Protein AF-A0A9E4TQH9-F1 (afdb_monomer)

Secondary structure (DSSP, 8-state):
--S-PPPHHHHHTS-SSEEEE-S-SSEEE--BTTBEEEEE--SS--TT--PPEEEEEEEEETTTEEEEEEEEE-

Radius of gyration: 13.79 Å; Cα contacts (8 Å, |Δi|>4): 134; chains: 1; bounding box: 42×17×34 Å

Mean predicted aligned error: 5.87 Å

Foldseek 3Di:
DDDDDDDLVCQQPVPDQEAEDEPAQDWDFSHHNNYTYIYQHFCQPDDPDRFFGKGKDWDADPVPGIDIDIDGHD

Nearest PDB structures (foldseek):
  6vab-assembly1_C  TM=5.954E-01  e=5.059E-01  Mus musculus
  2gju-assembly1_A  TM=4.280E-01  e=5.780E-01  Pyrococcus horikoshii OT3
  7c3f-assembly2_E  TM=6.075E-01  e=3.059E+00  Arabidopsis thaliana
  6hmf-assembly1_A  TM=8.015E-01  e=5.957E+00  Pyrococcus abyssi GE5
  3ck2-assembly1_A  TM=3.891E-01  e=2.677E+00  Streptococcus pneumoniae TIGR4

pLDDT: mean 86.66, std 14.5, range [45.84, 98.31]

Sequence (74 aa):
QRSSPIYPQEVADAGCHYLALGHWDRHVDVSQGNVTAVYSGCPLGPIGSPGAGEVTVVDLDPQTGVSFRQVAIN

Solvent-accessible surface area (backbone atoms only — not comparable to full-atom values): 4554 Å² total; per-residue (Å²): 134,80,78,81,84,86,50,66,64,61,47,42,66,61,83,48,62,64,46,88,39,71,98,42,67,55,68,43,82,66,53,24,87,78,15,44,27,37,27,42,28,38,62,61,34,59,95,94,42,97,49,60,12,39,40,63,51,72,50,82,39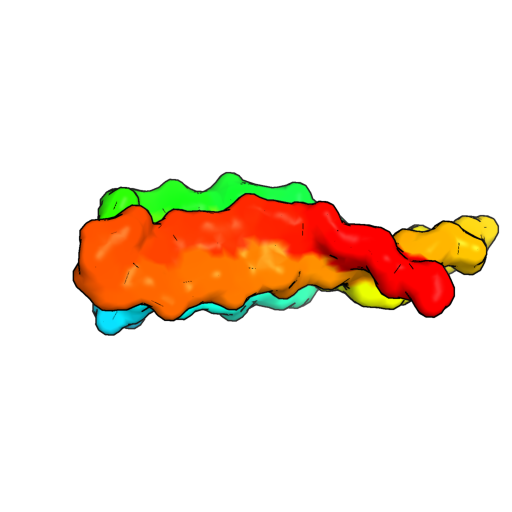,100,87,84,41,74,49,72,48,81,43,72,51,126

Structure (mmCIF, N/CA/C/O backbone):
data_AF-A0A9E4TQH9-F1
#
_entry.id   AF-A0A9E4TQH9-F1
#
loop_
_atom_site.group_PDB
_atom_site.id
_atom_site.type_symbol
_atom_site.label_atom_id
_atom_site.label_alt_id
_atom_site.label_comp_id
_atom_site.label_asym_id
_atom_site.label_entity_id
_atom_site.label_seq_id
_atom_site.pdbx_PDB_ins_code
_atom_site.Cartn_x
_atom_site.Cartn_y
_atom_site.Cartn_z
_atom_site.occupancy
_atom_site.B_iso_or_equiv
_atom_site.auth_seq_id
_atom_site.auth_comp_id
_atom_site.auth_asym_id
_atom_site.auth_atom_id
_atom_site.pdbx_PDB_model_num
ATOM 1 N N . GLN A 1 1 ? 20.434 9.274 14.668 1.00 45.84 1 GLN A N 1
ATOM 2 C CA . GLN A 1 1 ? 19.074 9.822 14.843 1.00 45.84 1 GLN A CA 1
ATOM 3 C C . GLN A 1 1 ? 18.246 9.279 13.684 1.00 45.84 1 GLN A C 1
ATOM 5 O O . GLN A 1 1 ? 18.577 9.601 12.553 1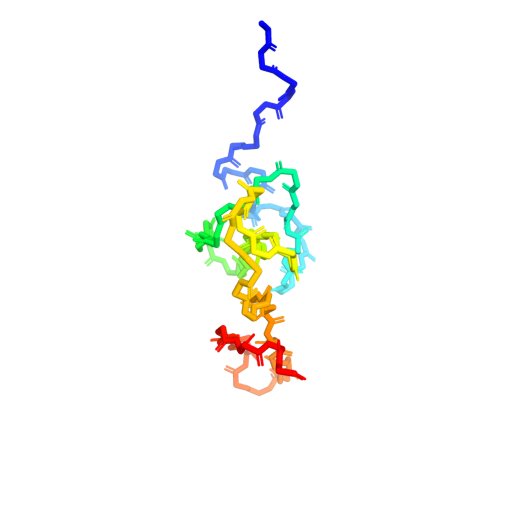.00 45.84 1 GLN A O 1
ATOM 10 N N . ARG A 1 2 ? 17.307 8.346 13.909 1.00 55.16 2 ARG A N 1
ATOM 11 C CA . A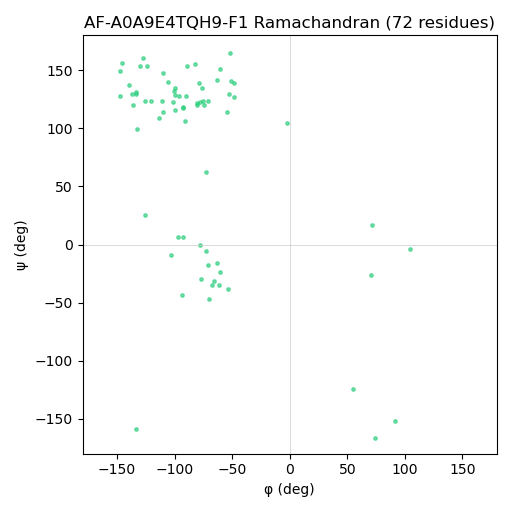RG A 1 2 ? 16.386 7.930 12.835 1.00 55.16 2 ARG A CA 1
ATOM 12 C C . ARG A 1 2 ? 15.337 9.027 12.717 1.00 55.16 2 ARG A C 1
ATOM 14 O O . ARG A 1 2 ? 14.731 9.377 13.727 1.00 55.16 2 ARG A O 1
ATOM 21 N N . SER A 1 3 ? 15.198 9.604 11.530 1.00 64.06 3 SER A N 1
ATOM 22 C CA . SER A 1 3 ? 14.062 10.455 11.183 1.00 64.06 3 SER A CA 1
ATOM 23 C C . SER A 1 3 ? 12.776 9.682 11.488 1.00 64.06 3 SER A C 1
ATOM 25 O O . SER A 1 3 ? 12.693 8.504 11.154 1.00 64.06 3 SER A O 1
ATOM 27 N N . SER A 1 4 ? 11.870 10.322 12.227 1.00 74.94 4 SER A N 1
ATOM 28 C CA . SER A 1 4 ? 10.584 9.850 12.762 1.00 74.94 4 SER A CA 1
ATOM 29 C C . SER A 1 4 ? 10.171 8.413 12.385 1.00 74.94 4 SER A C 1
ATOM 31 O O . SER A 1 4 ? 9.762 8.189 11.245 1.00 74.94 4 SER A O 1
ATOM 33 N N . PRO A 1 5 ? 10.270 7.433 13.309 1.00 85.75 5 PRO A N 1
ATOM 34 C CA . PRO A 1 5 ? 9.756 6.089 13.054 1.00 85.75 5 PRO A CA 1
ATOM 35 C C . PRO A 1 5 ? 8.238 6.132 12.849 1.00 85.75 5 PRO A C 1
ATOM 37 O O . PRO A 1 5 ? 7.557 6.875 13.547 1.00 85.75 5 PRO A O 1
ATOM 40 N N . ILE A 1 6 ? 7.745 5.316 11.917 1.00 90.88 6 ILE A N 1
ATOM 41 C CA . ILE A 1 6 ? 6.315 5.068 11.722 1.00 90.88 6 ILE A CA 1
ATOM 42 C C . ILE A 1 6 ? 5.961 3.833 12.549 1.00 90.88 6 ILE A C 1
ATOM 44 O O . ILE A 1 6 ? 6.523 2.754 12.336 1.00 90.88 6 ILE A O 1
ATOM 48 N N . TYR A 1 7 ? 5.078 3.996 13.523 1.00 93.88 7 TYR A N 1
ATOM 49 C CA . TYR A 1 7 ? 4.635 2.934 14.415 1.00 93.88 7 TYR A CA 1
ATOM 50 C C . TYR A 1 7 ? 3.416 2.198 13.844 1.00 93.88 7 TYR A C 1
ATOM 52 O O . TYR A 1 7 ? 2.612 2.794 13.127 1.00 93.88 7 TYR A O 1
ATOM 60 N N . PRO A 1 8 ? 3.209 0.915 14.203 1.00 95.81 8 PRO A N 1
ATOM 61 C CA . PRO A 1 8 ? 2.083 0.131 13.692 1.00 95.81 8 PRO A CA 1
ATOM 62 C C . PRO A 1 8 ? 0.710 0.790 13.888 1.00 95.81 8 PRO A C 1
ATOM 64 O O . PRO A 1 8 ? -0.143 0.731 13.008 1.00 95.81 8 PRO A O 1
ATOM 67 N N . GLN A 1 9 ? 0.504 1.459 15.024 1.00 96.94 9 GLN A N 1
ATOM 68 C CA . GLN A 1 9 ? -0.760 2.132 15.312 1.00 96.94 9 GLN A CA 1
ATOM 69 C C . GLN A 1 9 ? -1.009 3.333 14.387 1.00 96.94 9 GLN A C 1
ATOM 71 O O . GLN A 1 9 ? -2.136 3.546 13.961 1.00 96.94 9 GLN A O 1
ATOM 76 N N . GLU A 1 10 ? 0.037 4.067 14.000 1.00 96.25 10 GLU A N 1
ATOM 77 C CA . GLU A 1 10 ? -0.091 5.188 13.059 1.00 96.25 10 GLU A CA 1
ATOM 78 C C . GLU A 1 10 ? -0.512 4.709 11.663 1.00 96.25 10 GLU A C 1
ATOM 80 O O . GLU A 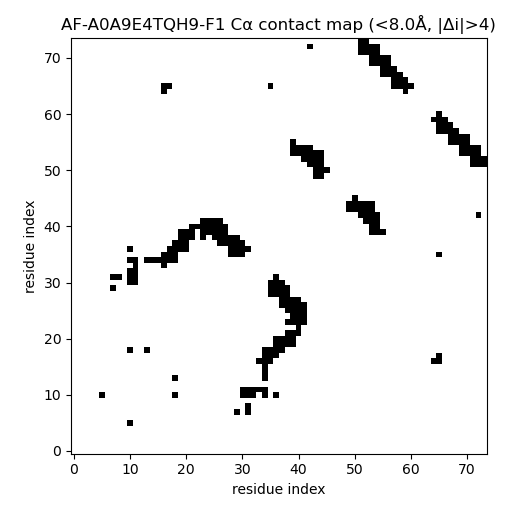1 10 ? -1.237 5.412 10.966 1.00 96.25 10 GLU A O 1
ATOM 85 N N . VAL A 1 11 ? -0.100 3.498 11.268 1.00 97.25 11 VAL A N 1
ATOM 86 C CA . VAL A 1 11 ? -0.560 2.865 10.023 1.00 97.25 11 VAL A CA 1
ATOM 87 C C . VAL A 1 11 ? -2.026 2.450 10.137 1.00 97.25 11 VAL A C 1
ATOM 89 O O . VAL A 1 11 ? -2.805 2.751 9.239 1.00 97.25 11 VAL A O 1
ATOM 92 N N . ALA A 1 12 ? -2.417 1.796 11.236 1.00 97.50 12 ALA A N 1
ATOM 93 C CA . ALA A 1 12 ? -3.796 1.344 11.443 1.00 97.50 12 ALA A CA 1
ATOM 94 C C . ALA A 1 12 ? -4.802 2.509 11.479 1.00 97.50 12 ALA A C 1
ATOM 96 O O . ALA A 1 12 ? -5.919 2.378 10.976 1.00 97.50 12 ALA A O 1
ATOM 97 N N . ASP A 1 13 ? -4.382 3.652 12.026 1.00 97.56 13 ASP A N 1
ATOM 98 C CA . ASP A 1 13 ? -5.212 4.844 12.216 1.00 97.56 13 ASP A CA 1
ATOM 99 C C . ASP A 1 13 ? -5.118 5.842 11.038 1.00 97.56 13 ASP A C 1
ATOM 101 O O . ASP A 1 13 ? -5.701 6.926 11.095 1.00 97.56 13 ASP A O 1
ATOM 105 N N . ALA A 1 14 ? -4.425 5.495 9.943 1.00 95.62 14 ALA A N 1
ATOM 106 C CA . ALA A 1 14 ? -4.156 6.398 8.814 1.00 95.62 14 ALA A CA 1
ATOM 107 C C . ALA A 1 14 ? -5.413 6.879 8.056 1.00 95.62 14 ALA A C 1
ATOM 109 O O . ALA A 1 14 ? -5.348 7.844 7.293 1.00 95.62 14 ALA A O 1
ATOM 110 N N . GLY A 1 15 ? -6.562 6.220 8.246 1.00 96.25 15 GLY A N 1
ATOM 111 C CA . GLY A 1 15 ? -7.846 6.643 7.675 1.00 96.25 15 GLY A CA 1
ATOM 112 C C . GLY A 1 15 ? -7.973 6.457 6.157 1.00 96.25 15 GLY A C 1
ATOM 113 O O . GLY A 1 15 ? -8.861 7.045 5.542 1.00 96.25 15 GLY A O 1
ATOM 114 N N . CYS A 1 16 ? -7.106 5.650 5.541 1.00 96.69 16 CYS A N 1
ATOM 115 C CA . CYS A 1 16 ? -7.130 5.333 4.115 1.00 96.69 16 CYS A CA 1
ATOM 116 C C . CYS A 1 16 ? -7.110 3.817 3.871 1.00 96.69 16 CYS A C 1
ATOM 118 O O . CYS A 1 16 ? -6.708 3.043 4.729 1.00 96.69 16 CYS A O 1
ATOM 120 N N . HIS A 1 17 ? -7.526 3.382 2.679 1.00 96.88 17 HIS A N 1
ATOM 121 C CA . HIS A 1 17 ? -7.446 1.965 2.295 1.00 96.88 17 HIS A CA 1
ATOM 122 C C . HIS A 1 17 ? -6.020 1.549 1.908 1.00 96.88 17 HIS A C 1
ATOM 124 O O . HIS A 1 17 ? -5.637 0.397 2.095 1.00 96.88 17 HIS A O 1
ATOM 130 N N . TYR A 1 18 ? -5.235 2.493 1.378 1.00 97.94 18 TYR A N 1
ATOM 131 C CA . TYR A 1 18 ? -3.851 2.273 0.981 1.00 97.94 18 TYR A CA 1
ATOM 132 C C . TYR A 1 18 ? -2.948 3.436 1.405 1.00 97.94 18 TYR A C 1
ATOM 134 O O . TYR A 1 18 ? -3.245 4.598 1.112 1.00 97.94 18 TYR A O 1
ATOM 142 N N . LEU A 1 19 ? -1.835 3.114 2.062 1.00 97.75 19 LEU A N 1
ATOM 143 C CA . LEU A 1 19 ? -0.786 4.037 2.482 1.00 97.75 19 LEU A CA 1
ATOM 144 C C . LEU A 1 19 ? 0.508 3.737 1.712 1.00 97.75 19 LEU A C 1
ATOM 146 O O . LEU A 1 19 ? 1.182 2.737 1.956 1.00 97.75 19 LEU A O 1
ATOM 150 N N . ALA A 1 20 ? 0.870 4.627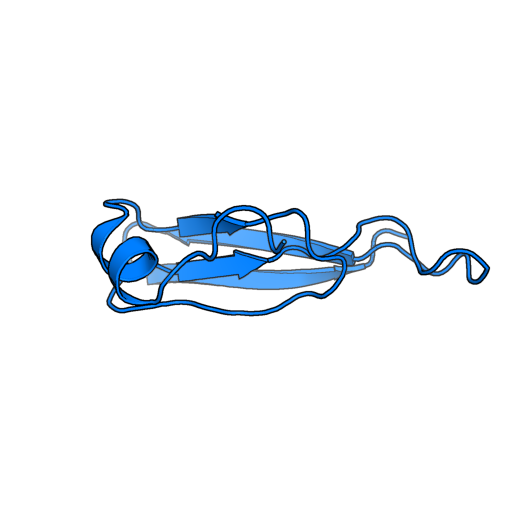 0.787 1.00 96.44 20 ALA A N 1
ATOM 151 C CA . ALA A 1 20 ? 2.116 4.524 0.034 1.00 96.44 20 ALA A CA 1
ATOM 152 C C . ALA A 1 20 ? 3.296 5.046 0.868 1.00 96.44 20 ALA A C 1
ATOM 154 O O . ALA A 1 20 ? 3.318 6.217 1.253 1.00 96.44 20 ALA A O 1
ATOM 155 N N . LEU A 1 21 ? 4.286 4.190 1.120 1.00 94.00 21 LEU A N 1
ATOM 156 C CA . LEU A 1 21 ? 5.473 4.523 1.905 1.00 94.00 21 LEU A CA 1
ATOM 157 C C . LEU A 1 21 ? 6.722 4.581 1.015 1.00 94.00 21 LEU A C 1
ATOM 159 O O . LEU A 1 21 ? 6.849 3.854 0.030 1.00 94.00 21 LEU A O 1
ATOM 163 N N . GLY A 1 22 ? 7.663 5.454 1.379 1.00 89.38 22 GLY A N 1
ATOM 164 C CA . GLY A 1 22 ? 8.920 5.670 0.654 1.00 89.38 22 GLY A CA 1
ATOM 165 C C . GLY A 1 22 ? 10.125 5.710 1.590 1.00 89.38 22 GLY A C 1
ATOM 166 O O . GLY A 1 22 ? 10.054 5.225 2.713 1.00 89.38 22 GLY A O 1
ATOM 167 N N . HIS A 1 23 ? 11.232 6.311 1.146 1.00 87.69 23 HIS A N 1
ATOM 168 C CA . HIS A 1 23 ? 12.507 6.440 1.879 1.00 87.69 23 HIS A CA 1
ATOM 169 C C . HIS A 1 23 ? 13.320 5.143 2.051 1.00 87.69 23 HIS A C 1
ATOM 171 O O . HIS A 1 23 ? 14.539 5.219 2.172 1.00 87.69 23 HIS A O 1
ATOM 177 N N . TRP A 1 24 ? 12.691 3.968 2.052 1.00 85.12 24 TRP A N 1
ATOM 178 C CA . TRP A 1 24 ? 13.394 2.684 2.101 1.00 85.12 24 TRP A CA 1
ATOM 179 C C . TRP A 1 24 ? 13.492 2.069 0.706 1.00 85.12 24 TRP A C 1
ATOM 181 O O . TRP A 1 24 ? 12.479 1.878 0.041 1.00 85.12 24 TRP A O 1
ATOM 191 N N . ASP A 1 25 ? 14.704 1.683 0.302 1.00 82.88 25 ASP A N 1
ATOM 192 C CA . ASP A 1 25 ? 14.964 1.081 -1.016 1.00 82.88 25 ASP A CA 1
ATOM 193 C C . ASP A 1 25 ? 14.447 -0.360 -1.143 1.00 82.88 25 ASP A C 1
ATOM 195 O O . ASP A 1 25 ? 14.487 -0.951 -2.221 1.00 82.88 25 ASP A O 1
ATOM 199 N N . ARG A 1 26 ? 13.945 -0.938 -0.047 1.00 84.06 26 ARG A N 1
ATOM 200 C CA . ARG A 1 26 ? 13.407 -2.296 -0.003 1.00 84.06 26 ARG A CA 1
ATOM 201 C C . ARG A 1 26 ? 11.886 -2.276 -0.074 1.00 84.06 26 ARG A C 1
ATOM 203 O O . ARG A 1 26 ? 11.245 -1.555 0.687 1.00 84.06 26 ARG A O 1
ATOM 210 N N . HIS A 1 27 ? 11.330 -3.152 -0.902 1.00 91.12 27 HIS A N 1
ATOM 211 C CA . HIS A 1 27 ? 9.902 -3.425 -0.887 1.00 91.12 27 HIS A CA 1
ATOM 212 C C . HIS A 1 27 ? 9.496 -4.212 0.363 1.00 91.12 27 HIS A C 1
ATOM 214 O O . HIS A 1 27 ? 10.052 -5.282 0.641 1.00 91.12 27 HIS A O 1
ATOM 220 N N . VAL A 1 28 ? 8.549 -3.673 1.132 1.00 93.19 28 VAL A N 1
ATOM 221 C CA . VAL A 1 28 ? 8.080 -4.269 2.391 1.00 93.19 28 VAL A CA 1
ATOM 222 C C . VAL A 1 28 ? 6.602 -3.954 2.592 1.00 93.19 28 VAL A C 1
ATOM 224 O O . VAL A 1 28 ? 6.213 -2.788 2.578 1.00 93.19 28 VAL A O 1
ATOM 227 N N . ASP A 1 29 ? 5.807 -4.991 2.840 1.00 96.12 29 ASP A N 1
ATOM 228 C CA . ASP A 1 29 ? 4.447 -4.863 3.358 1.00 96.12 29 ASP A CA 1
ATOM 229 C C . ASP A 1 29 ? 4.494 -4.645 4.876 1.00 96.12 29 ASP A C 1
ATOM 231 O O . ASP A 1 29 ? 5.060 -5.451 5.620 1.00 96.12 29 ASP A O 1
ATOM 235 N N . VAL A 1 30 ? 3.926 -3.529 5.322 1.00 96.56 30 VAL A N 1
ATOM 236 C CA . VAL A 1 30 ? 3.795 -3.140 6.730 1.00 96.56 30 VAL A CA 1
ATOM 237 C C . VAL A 1 30 ? 2.343 -2.831 7.090 1.00 96.56 30 VAL A C 1
ATOM 239 O O . VAL A 1 30 ? 2.093 -2.063 8.018 1.00 96.56 30 VAL A O 1
ATOM 242 N N . SER A 1 31 ? 1.390 -3.416 6.364 1.00 97.50 31 SER A N 1
ATOM 243 C CA . SER A 1 31 ? -0.049 -3.246 6.578 1.00 97.50 31 SER A CA 1
ATOM 244 C C . SER A 1 31 ? -0.449 -3.494 8.033 1.00 97.50 31 SER A C 1
ATOM 246 O O . SER A 1 31 ? 0.066 -4.399 8.694 1.00 97.50 31 SER A O 1
ATOM 248 N N . GLN A 1 32 ? -1.379 -2.683 8.537 1.00 97.75 32 GLN A N 1
ATOM 249 C CA . GLN A 1 32 ? -1.900 -2.781 9.902 1.00 97.75 32 GLN A CA 1
ATOM 250 C C . GLN A 1 32 ? -3.407 -2.547 9.907 1.00 97.75 32 GLN A C 1
ATOM 252 O O . GLN A 1 32 ? -3.910 -1.635 9.251 1.00 97.75 32 GLN A O 1
ATOM 257 N N . GLY A 1 33 ? -4.135 -3.359 10.677 1.00 95.38 33 GLY A N 1
ATOM 258 C CA . GLY A 1 33 ? -5.595 -3.303 10.706 1.00 95.38 33 GLY A CA 1
ATOM 259 C C . GLY A 1 33 ? -6.188 -3.460 9.303 1.00 95.38 33 GLY A C 1
ATOM 260 O O . GLY A 1 33 ? -5.895 -4.433 8.613 1.00 95.38 33 GLY A O 1
ATOM 261 N N . ASN A 1 34 ? -6.997 -2.483 8.888 1.00 95.44 34 ASN A N 1
ATOM 262 C CA . ASN A 1 34 ? -7.643 -2.453 7.570 1.00 95.44 34 ASN A CA 1
ATOM 263 C C . ASN A 1 34 ? -6.888 -1.592 6.539 1.00 95.44 34 ASN A C 1
ATOM 265 O O . ASN A 1 34 ? -7.409 -1.355 5.450 1.00 95.44 34 ASN A O 1
ATOM 269 N N . VAL A 1 35 ? -5.698 -1.093 6.883 1.00 98.06 35 V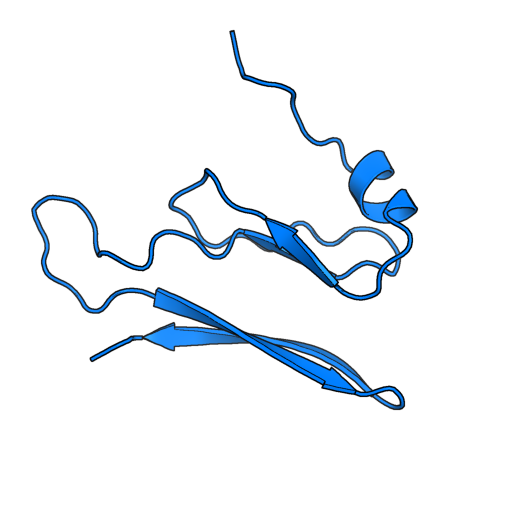AL A N 1
ATOM 270 C CA . VAL A 1 35 ? -4.890 -0.238 6.009 1.00 98.06 35 VAL A CA 1
ATOM 271 C C . VAL A 1 35 ? -3.808 -1.083 5.354 1.00 98.06 35 VAL A C 1
ATOM 273 O O . VAL A 1 35 ? -2.908 -1.588 6.032 1.00 98.06 35 VAL A O 1
ATOM 276 N N . THR A 1 36 ? -3.860 -1.207 4.026 1.00 98.31 36 THR A N 1
ATOM 277 C CA . THR A 1 36 ? -2.741 -1.7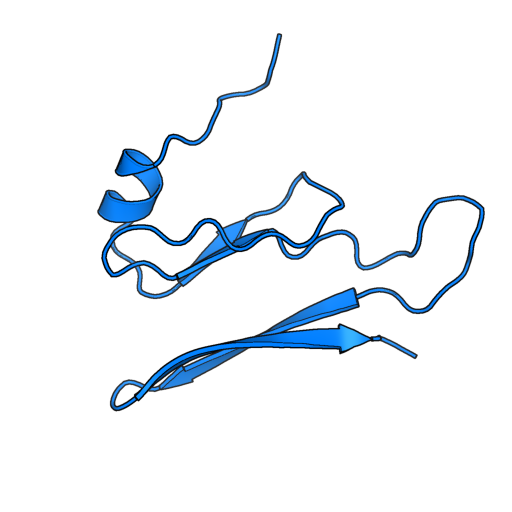67 3.266 1.00 98.31 36 THR A CA 1
ATOM 278 C C . THR A 1 36 ? -1.630 -0.728 3.185 1.00 98.31 36 THR A C 1
ATOM 280 O O . THR A 1 36 ? -1.862 0.383 2.717 1.00 98.31 36 THR A O 1
ATOM 283 N N . ALA A 1 37 ? -0.420 -1.054 3.628 1.00 97.81 37 ALA A N 1
ATOM 284 C CA . ALA A 1 37 ? 0.690 -0.107 3.661 1.00 97.81 37 ALA A CA 1
ATOM 285 C C . ALA A 1 37 ? 1.968 -0.755 3.145 1.00 97.81 37 ALA A C 1
ATOM 287 O O . ALA A 1 37 ? 2.435 -1.745 3.703 1.00 97.81 37 ALA A O 1
ATOM 288 N N . VAL A 1 38 ? 2.537 -0.200 2.077 1.00 97.25 38 VAL A N 1
ATOM 289 C CA . VAL A 1 38 ? 3.667 -0.822 1.379 1.00 97.25 38 VAL A CA 1
ATOM 290 C C . VAL A 1 38 ? 4.752 0.211 1.107 1.00 97.25 38 VAL A C 1
ATOM 292 O O . VAL A 1 38 ? 4.490 1.281 0.554 1.00 97.25 38 VAL A O 1
ATOM 295 N N . TYR A 1 39 ? 5.987 -0.128 1.483 1.00 94.25 39 TYR A N 1
ATOM 296 C CA . TYR A 1 39 ? 7.183 0.537 0.973 1.00 94.25 39 TYR A CA 1
ATOM 297 C C . TYR A 1 39 ? 7.418 0.064 -0.456 1.00 94.25 39 TYR A C 1
ATOM 299 O O . TYR A 1 39 ? 7.611 -1.130 -0.671 1.00 94.25 39 TYR A O 1
ATOM 307 N N . SER A 1 40 ? 7.425 0.976 -1.430 1.00 91.12 40 SER A N 1
ATOM 308 C CA . SER A 1 40 ? 7.561 0.594 -2.845 1.00 91.12 40 SER A CA 1
ATOM 309 C C . SER A 1 40 ? 8.957 0.095 -3.226 1.00 91.12 40 SER A C 1
ATOM 311 O O . SER A 1 40 ? 9.119 -0.528 -4.271 1.00 91.12 40 SER A O 1
ATOM 313 N N . GLY A 1 41 ? 9.960 0.379 -2.393 1.00 87.81 41 GLY A N 1
ATOM 314 C CA . GLY A 1 41 ? 11.366 0.192 -2.730 1.00 87.81 41 GLY A CA 1
ATOM 315 C C . GLY A 1 41 ? 11.886 1.254 -3.701 1.00 87.81 41 GLY A C 1
ATOM 316 O O . GLY A 1 41 ? 11.243 2.287 -3.923 1.00 87.81 41 GLY A O 1
ATOM 317 N N . CYS A 1 42 ? 13.068 0.999 -4.267 1.00 82.19 42 CYS A N 1
ATOM 318 C CA . CYS A 1 42 ? 13.709 1.889 -5.230 1.00 82.19 42 CYS A CA 1
ATOM 319 C C . CYS A 1 42 ? 13.427 1.452 -6.684 1.00 82.19 42 CYS A C 1
ATOM 321 O O . CYS A 1 42 ? 13.724 0.312 -7.048 1.00 82.19 42 CYS A O 1
ATOM 323 N N . PRO A 1 43 ? 12.931 2.358 -7.551 1.00 74.56 43 PRO A N 1
ATOM 324 C CA . PRO A 1 43 ? 12.707 2.078 -8.971 1.00 74.56 43 PRO A CA 1
ATOM 325 C C . PRO A 1 43 ? 13.998 2.122 -9.801 1.00 74.56 43 PRO A C 1
ATOM 327 O O . PRO A 1 43 ? 13.963 1.953 -11.013 1.00 74.56 43 PRO A O 1
ATOM 330 N N . LEU A 1 44 ? 15.143 2.397 -9.183 1.00 70.81 44 LEU A N 1
ATOM 331 C CA . LEU A 1 44 ? 16.454 2.261 -9.797 1.00 70.81 44 LEU A CA 1
ATOM 332 C C . LEU A 1 44 ? 17.121 1.093 -9.075 1.00 70.81 44 LEU A C 1
ATOM 334 O O . LEU A 1 44 ? 17.204 1.106 -7.847 1.00 70.81 44 LEU A O 1
ATOM 338 N N . GLY A 1 45 ? 17.548 0.066 -9.814 1.00 63.06 45 GLY A N 1
ATOM 339 C CA . GLY A 1 45 ? 18.276 -1.058 -9.226 1.00 63.06 45 GLY A CA 1
ATOM 340 C C . GLY A 1 45 ? 19.473 -0.592 -8.372 1.00 63.06 45 GLY A C 1
ATOM 341 O O . GLY A 1 45 ? 19.893 0.566 -8.467 1.00 63.06 45 GLY A O 1
ATOM 342 N N . PRO A 1 46 ? 20.044 -1.467 -7.525 1.00 58.66 46 PRO A N 1
ATOM 343 C CA . PRO A 1 46 ? 21.151 -1.107 -6.641 1.00 58.66 46 PRO A CA 1
ATOM 344 C C . PRO A 1 46 ? 22.265 -0.360 -7.388 1.00 58.66 46 PRO A C 1
ATOM 346 O O . PRO A 1 46 ? 22.632 -0.745 -8.499 1.00 58.66 46 PRO A O 1
ATOM 349 N N . ILE A 1 47 ? 22.842 0.685 -6.782 1.00 56.06 47 ILE A N 1
ATOM 350 C CA . ILE A 1 47 ? 23.975 1.417 -7.372 1.00 56.06 47 ILE A CA 1
ATOM 351 C C . ILE A 1 47 ? 25.096 0.407 -7.685 1.00 56.06 47 ILE A C 1
ATOM 353 O O . ILE A 1 47 ? 25.657 -0.200 -6.776 1.00 56.06 47 ILE A O 1
ATOM 357 N N . GLY A 1 48 ? 25.400 0.206 -8.972 1.00 54.66 48 GLY A N 1
ATOM 358 C CA . GLY A 1 48 ? 26.379 -0.785 -9.450 1.00 54.66 48 GLY A CA 1
ATOM 359 C C . GLY A 1 48 ? 25.787 -2.051 -10.086 1.00 54.66 48 GLY A C 1
ATOM 360 O O . GLY A 1 48 ? 26.533 -2.875 -10.604 1.00 54.66 48 GLY A O 1
ATOM 361 N N . SER A 1 49 ? 24.463 -2.206 -10.102 1.00 54.09 49 SER A N 1
ATOM 362 C CA . SER A 1 49 ? 23.746 -3.212 -10.889 1.00 54.09 49 SER A CA 1
ATOM 363 C C . SER A 1 49 ? 22.585 -2.531 -11.611 1.00 54.09 49 SER A C 1
ATOM 365 O O . SER A 1 49 ? 21.548 -2.304 -10.990 1.00 54.09 49 SER A O 1
ATOM 367 N N . PRO A 1 50 ? 22.731 -2.192 -12.907 1.00 54.09 50 PRO A N 1
ATOM 368 C CA . PRO A 1 50 ? 21.643 -1.666 -13.728 1.00 54.09 50 PRO A CA 1
ATOM 369 C C . PRO A 1 50 ? 20.654 -2.800 -14.046 1.00 54.09 50 PRO A C 1
ATOM 371 O O . PRO A 1 50 ? 20.522 -3.238 -15.182 1.00 54.09 50 PRO A O 1
ATOM 374 N N . GLY A 1 51 ? 20.036 -3.358 -13.007 1.00 57.31 51 GLY A N 1
ATOM 375 C CA . GLY A 1 51 ? 18.882 -4.234 -13.117 1.00 57.31 51 GLY A CA 1
ATOM 376 C C . GLY A 1 51 ? 17.612 -3.401 -13.252 1.00 57.31 51 GLY A C 1
ATOM 377 O O . GLY A 1 51 ? 17.579 -2.244 -12.823 1.00 57.31 51 GLY A O 1
ATOM 378 N N . ALA A 1 52 ? 16.585 -4.006 -13.851 1.00 61.69 52 ALA A N 1
ATOM 379 C CA . ALA A 1 52 ? 15.243 -3.447 -13.936 1.00 61.69 52 ALA A CA 1
ATOM 380 C C . ALA A 1 52 ? 14.791 -2.951 -12.555 1.00 61.69 52 ALA A C 1
ATOM 382 O O . ALA A 1 52 ? 14.866 -3.682 -11.566 1.00 61.69 52 ALA A O 1
ATOM 383 N N . GLY A 1 53 ? 14.364 -1.693 -12.489 1.00 72.94 53 GLY A N 1
ATOM 384 C CA . GLY A 1 53 ? 13.746 -1.138 -11.293 1.00 72.94 53 GLY A CA 1
ATOM 385 C C . GLY A 1 53 ? 12.485 -1.896 -10.921 1.00 72.94 53 GLY A C 1
ATOM 386 O O . GLY A 1 53 ? 11.799 -2.400 -11.805 1.00 72.94 53 GLY A O 1
ATOM 387 N N . GLU A 1 54 ? 12.135 -1.948 -9.642 1.00 83.19 54 GLU A N 1
ATOM 388 C CA . GLU A 1 54 ? 10.862 -2.529 -9.218 1.00 83.19 54 GLU A CA 1
ATOM 389 C C . GLU A 1 54 ? 9.889 -1.424 -8.814 1.00 83.19 54 GLU A C 1
ATOM 391 O O . GLU A 1 54 ? 10.255 -0.439 -8.172 1.00 83.19 54 GLU A O 1
ATOM 396 N N . VAL A 1 55 ? 8.627 -1.596 -9.194 1.00 90.31 55 VAL A N 1
ATOM 397 C CA . VAL A 1 55 ? 7.511 -0.770 -8.732 1.00 90.31 55 VAL A CA 1
ATOM 398 C C . VAL A 1 55 ? 6.436 -1.634 -8.114 1.00 90.31 55 VAL A C 1
ATOM 400 O O . VAL A 1 55 ? 6.271 -2.803 -8.458 1.00 90.31 55 VAL A O 1
ATOM 403 N N . THR A 1 56 ? 5.671 -1.041 -7.207 1.00 94.12 56 THR A N 1
ATOM 404 C CA . THR A 1 56 ? 4.451 -1.649 -6.680 1.00 94.12 56 THR A CA 1
ATOM 405 C C . THR A 1 56 ? 3.268 -1.180 -7.512 1.00 94.12 56 THR A C 1
ATOM 407 O O . THR A 1 56 ? 2.965 0.011 -7.546 1.00 94.12 56 THR A O 1
ATOM 410 N N . VAL A 1 57 ? 2.599 -2.115 -8.180 1.00 95.50 57 VAL A N 1
ATOM 411 C CA . VAL A 1 57 ? 1.293 -1.868 -8.795 1.00 95.50 57 VAL A CA 1
ATOM 412 C C . VAL A 1 57 ? 0.230 -2.206 -7.767 1.00 95.50 57 VAL A C 1
ATOM 414 O O . VAL A 1 57 ? 0.261 -3.294 -7.193 1.00 95.50 57 VAL A O 1
ATOM 417 N N . VAL A 1 58 ? -0.687 -1.269 -7.540 1.00 97.44 58 VAL A N 1
ATOM 418 C CA . VAL A 1 58 ? -1.747 -1.372 -6.536 1.00 97.44 58 VAL A CA 1
ATOM 419 C C . VAL A 1 58 ? -3.085 -1.268 -7.244 1.00 97.44 58 VAL A C 1
ATOM 421 O O . VAL A 1 58 ? -3.345 -0.282 -7.933 1.00 97.44 58 VAL A O 1
ATOM 424 N N . ASP A 1 59 ? -3.924 -2.276 -7.051 1.00 97.75 59 ASP A N 1
ATOM 425 C CA . ASP A 1 59 ? -5.292 -2.314 -7.542 1.00 97.75 59 ASP A CA 1
ATOM 426 C C . ASP A 1 59 ? -6.235 -1.983 -6.374 1.00 97.75 59 ASP A C 1
ATOM 428 O O . ASP A 1 59 ? -6.198 -2.628 -5.323 1.00 97.75 59 ASP A O 1
ATOM 432 N N . LEU A 1 60 ? -7.050 -0.937 -6.554 1.00 97.50 60 LEU A N 1
ATOM 433 C CA . LEU A 1 60 ? -8.034 -0.459 -5.581 1.00 97.50 60 LEU A CA 1
ATOM 434 C C . LEU A 1 60 ? -9.441 -0.759 -6.099 1.00 97.50 60 LEU A C 1
ATOM 436 O O . LEU A 1 60 ? -9.878 -0.168 -7.088 1.00 97.50 60 LEU A O 1
ATOM 440 N N . ASP A 1 61 ? -10.160 -1.634 -5.407 1.00 97.00 61 ASP A N 1
ATOM 441 C CA . ASP A 1 61 ? -11.515 -2.044 -5.760 1.00 97.00 61 ASP A CA 1
ATOM 442 C C . ASP A 1 61 ? -12.459 -1.838 -4.556 1.00 97.00 61 ASP A C 1
ATOM 444 O O . ASP A 1 61 ? -12.214 -2.388 -3.481 1.00 97.00 61 ASP A O 1
ATOM 448 N N . PRO A 1 62 ? -13.561 -1.074 -4.691 1.00 95.00 62 PRO A N 1
ATOM 449 C CA . PRO A 1 62 ? -14.526 -0.881 -3.606 1.00 95.00 62 PRO A CA 1
ATOM 450 C C . PRO A 1 62 ? -15.201 -2.167 -3.100 1.00 95.00 62 PRO A C 1
ATOM 452 O O . PRO A 1 62 ? -15.716 -2.184 -1.985 1.00 95.00 62 PRO A O 1
ATOM 455 N N . GLN A 1 63 ? -15.259 -3.216 -3.923 1.00 96.44 63 GLN A N 1
ATOM 456 C CA . GLN A 1 63 ? -15.878 -4.501 -3.601 1.00 96.44 63 GLN A CA 1
AT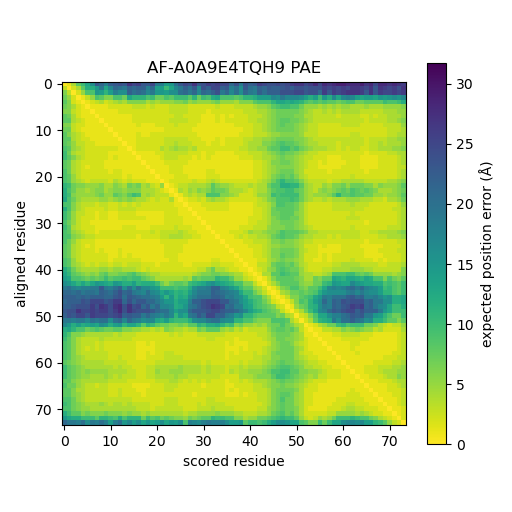OM 457 C C . GLN A 1 63 ? -14.870 -5.499 -3.038 1.00 96.44 63 GLN A C 1
ATOM 459 O O . GLN A 1 63 ? -15.184 -6.207 -2.083 1.00 96.44 63 GLN A O 1
ATOM 464 N N . THR A 1 64 ? -13.683 -5.58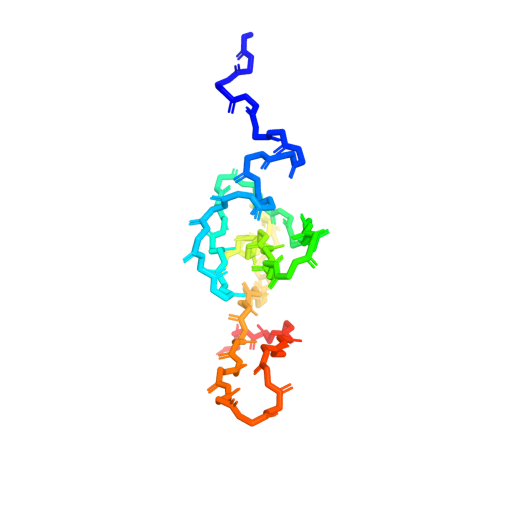2 -3.642 1.00 94.88 64 THR A N 1
ATOM 465 C CA . THR A 1 64 ? -12.692 -6.620 -3.309 1.00 94.88 64 THR A CA 1
ATOM 466 C C . THR A 1 64 ? -11.533 -6.119 -2.445 1.00 94.88 64 THR A C 1
ATOM 468 O O . THR A 1 64 ? -10.790 -6.930 -1.894 1.00 94.88 64 THR A O 1
ATOM 471 N N . GLY A 1 65 ? -11.428 -4.806 -2.231 1.00 95.81 65 GLY A N 1
ATOM 472 C CA . GLY A 1 65 ? -10.425 -4.177 -1.379 1.00 95.81 65 GLY A CA 1
ATOM 473 C C . GLY A 1 65 ? -9.155 -3.786 -2.134 1.00 95.81 65 GLY A C 1
ATOM 474 O O . GLY A 1 65 ? -9.184 -3.459 -3.321 1.00 95.81 65 GLY A O 1
ATOM 475 N N . VAL A 1 66 ? -8.030 -3.766 -1.418 1.00 97.88 66 VAL A N 1
ATOM 476 C CA . VAL A 1 66 ? -6.718 -3.416 -1.976 1.00 97.88 66 VAL A CA 1
ATOM 477 C C . VAL A 1 66 ? -5.924 -4.685 -2.249 1.00 97.88 66 VAL A C 1
ATOM 479 O O . VAL A 1 66 ? -5.797 -5.546 -1.381 1.00 97.88 66 VAL A O 1
ATOM 482 N N . SER A 1 67 ? -5.336 -4.780 -3.438 1.00 97.19 67 SER A N 1
ATOM 483 C CA . SER A 1 67 ? -4.317 -5.784 -3.747 1.00 97.19 67 SER A CA 1
ATOM 484 C C . SER A 1 67 ? -3.100 -5.118 -4.376 1.00 97.19 67 SER A C 1
ATOM 486 O O . SER A 1 67 ? -3.201 -4.037 -4.955 1.00 97.19 67 SER A O 1
ATOM 488 N N . PHE A 1 68 ? -1.924 -5.725 -4.234 1.00 97.06 68 PHE A N 1
ATOM 489 C CA . PHE A 1 68 ? -0.701 -5.174 -4.806 1.00 97.06 68 PHE A CA 1
ATOM 490 C C . PHE A 1 68 ? 0.251 -6.268 -5.278 1.00 97.06 68 PHE A C 1
ATOM 492 O O . PHE A 1 68 ? 0.209 -7.408 -4.813 1.00 97.06 68 PHE A O 1
ATOM 499 N N . ARG A 1 69 ? 1.122 -5.911 -6.222 1.00 95.25 69 ARG A N 1
ATOM 500 C CA . ARG A 1 69 ? 2.184 -6.782 -6.737 1.00 95.25 69 ARG A CA 1
ATOM 501 C C . ARG A 1 69 ? 3.408 -5.971 -7.133 1.00 95.25 69 ARG A C 1
ATOM 503 O O . ARG A 1 69 ? 3.279 -4.839 -7.600 1.00 95.25 69 ARG A O 1
ATOM 510 N N . GLN A 1 70 ? 4.585 -6.577 -7.010 1.00 92.06 70 GLN A N 1
ATOM 511 C CA . GLN A 1 70 ? 5.799 -6.014 -7.589 1.00 92.06 70 GLN A CA 1
ATOM 512 C C . GLN A 1 70 ? 5.867 -6.296 -9.089 1.00 92.06 70 GLN A C 1
ATOM 514 O O . GLN A 1 70 ? 5.541 -7.393 -9.546 1.00 92.06 70 GLN A O 1
ATOM 519 N N . VAL A 1 71 ? 6.298 -5.293 -9.849 1.00 90.75 71 VAL A N 1
ATOM 520 C CA . VAL A 1 71 ? 6.506 -5.370 -11.295 1.00 90.75 71 VAL A CA 1
ATOM 521 C C . VAL A 1 71 ? 7.861 -4.758 -11.626 1.00 90.75 71 VAL A C 1
ATOM 523 O O . VAL A 1 71 ? 8.173 -3.657 -11.177 1.00 90.75 71 VAL A O 1
ATOM 526 N N . ALA A 1 72 ? 8.656 -5.472 -12.421 1.00 85.44 72 ALA A N 1
ATOM 527 C CA . ALA A 1 72 ? 9.913 -4.965 -12.953 1.00 85.44 72 ALA A CA 1
ATOM 528 C C . ALA A 1 72 ? 9.656 -3.987 -14.113 1.00 85.44 72 ALA A C 1
ATOM 530 O O . ALA A 1 72 ? 8.851 -4.273 -15.004 1.00 85.44 72 ALA A O 1
ATOM 531 N N . ILE A 1 73 ? 10.353 -2.851 -14.116 1.00 78.75 73 ILE A N 1
ATOM 532 C CA . ILE A 1 73 ? 10.397 -1.900 -15.228 1.00 78.75 73 ILE A CA 1
ATOM 533 C C . ILE A 1 73 ? 11.572 -2.296 -16.131 1.00 78.75 73 ILE A C 1
ATOM 535 O O . ILE A 1 73 ? 12.729 -2.096 -15.756 1.00 78.75 73 ILE A O 1
ATOM 539 N N . ASN A 1 74 ? 11.268 -2.871 -17.296 1.00 63.38 74 ASN A N 1
ATOM 540 C CA . ASN A 1 74 ? 12.243 -3.162 -18.354 1.00 63.38 74 ASN A CA 1
ATOM 541 C C . ASN A 1 74 ? 12.395 -1.985 -19.319 1.00 63.38 74 ASN A C 1
ATOM 543 O O . ASN A 1 74 ? 11.358 -1.352 -19.624 1.00 63.38 74 ASN A O 1
#